Protein AF-A0A7C2WHJ1-F1 (afdb_monomer_lite)

Foldseek 3Di:
DDDPLRVLLVLADADPVQKAKEWEAALPPRDTDDIAIAHSVQVVVCVVVQWRWGQDPVVRDIDTPCPPPQFIKGFPDWAADDNRRYIYRHIHTDGDD

Secondary structure (DSSP, 8-state):
---HHHHHHTT----TTS-EEEEEEETTT--EEEEEEE-HHHHHHHHHHSB-EEEETTTTEEEETTTTTS--EEEEEEEE-SSSS-EEEEEEE-S--

Sequence (97 aa):
MASRFDDLVARIRFDEQGLAPAIVQDAATGQVRMLGYVNAEAIRRTLETGWVHFWSRSRGRLWMKGETSGNVIRVEEILVDCDGDSIIYLARPSGPA

Organism: NCBI:txid1969470

Structure (mmCIF, N/CA/C/O backbone):
data_AF-A0A7C2WHJ1-F1
#
_entry.id   AF-A0A7C2WHJ1-F1
#
loop_
_atom_site.group_PDB
_atom_site.id
_atom_site.type_symbol
_atom_site.label_atom_id
_atom_site.label_alt_id
_atom_site.label_comp_id
_atom_site.label_asym_id
_atom_site.label_entity_id
_atom_site.label_seq_id
_atom_site.pdbx_PDB_ins_code
_atom_site.Cartn_x
_atom_site.Cartn_y
_atom_site.Cartn_z
_atom_site.occupancy
_atom_site.B_iso_or_equiv
_atom_site.auth_seq_id
_atom_site.auth_comp_id
_atom_site.auth_asym_id
_atom_site.auth_atom_id
_atom_site.pdbx_PDB_model_num
ATOM 1 N N . MET A 1 1 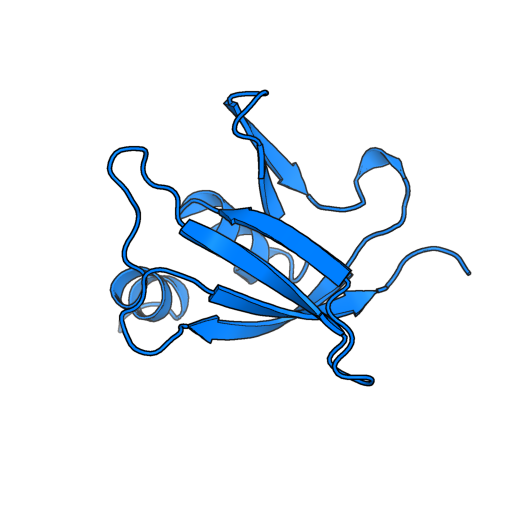? 11.153 -21.620 -8.023 1.00 46.28 1 MET A N 1
ATOM 2 C CA . MET A 1 1 ? 9.860 -21.349 -7.365 1.00 46.28 1 MET A CA 1
ATOM 3 C C . MET A 1 1 ? 9.806 -19.843 -7.194 1.00 46.28 1 MET A C 1
ATOM 5 O O . MET A 1 1 ? 10.698 -19.325 -6.536 1.00 46.28 1 MET A O 1
ATOM 9 N N . ALA A 1 2 ? 8.919 -19.146 -7.907 1.00 58.19 2 ALA A N 1
ATOM 10 C CA . ALA A 1 2 ? 8.821 -17.689 -7.806 1.00 58.19 2 ALA A CA 1
ATOM 11 C C . ALA A 1 2 ? 8.392 -17.304 -6.382 1.00 58.19 2 ALA A C 1
ATOM 13 O O . ALA A 1 2 ? 7.650 -18.051 -5.736 1.00 58.19 2 ALA A O 1
ATOM 14 N N . SER A 1 3 ? 8.926 -16.206 -5.847 1.00 84.88 3 SER A N 1
ATOM 15 C CA . SER A 1 3 ? 8.504 -15.722 -4.534 1.00 84.88 3 SER A CA 1
ATOM 16 C C . SER A 1 3 ? 7.119 -15.071 -4.648 1.00 84.88 3 SER A C 1
ATOM 18 O O . SER A 1 3 ? 6.778 -14.519 -5.690 1.00 84.88 3 SER A O 1
ATOM 20 N N . ARG A 1 4 ? 6.323 -15.066 -3.564 1.00 85.56 4 ARG A N 1
ATOM 21 C CA . ARG A 1 4 ? 5.015 -14.365 -3.508 1.00 85.56 4 ARG A CA 1
ATOM 22 C C . ARG A 1 4 ? 5.106 -12.900 -3.970 1.00 85.56 4 ARG A C 1
ATOM 24 O O . ARG A 1 4 ? 4.119 -12.338 -4.431 1.00 85.56 4 ARG A O 1
ATOM 31 N N . PHE A 1 5 ? 6.275 -12.284 -3.806 1.00 92.12 5 PHE A N 1
ATOM 32 C CA . PHE A 1 5 ? 6.563 -10.941 -4.288 1.00 92.12 5 PHE A CA 1
ATOM 33 C C . PHE A 1 5 ? 6.629 -10.878 -5.820 1.00 92.12 5 PHE A C 1
ATOM 35 O O . PHE A 1 5 ? 5.947 -10.038 -6.402 1.00 92.12 5 PHE A O 1
ATOM 42 N N . ASP A 1 6 ? 7.382 -11.777 -6.461 1.00 93.75 6 ASP A N 1
ATOM 43 C CA . ASP A 1 6 ? 7.562 -11.790 -7.920 1.00 93.75 6 ASP A CA 1
ATOM 44 C C . ASP A 1 6 ? 6.220 -11.978 -8.642 1.00 93.75 6 ASP A C 1
ATOM 46 O O . ASP A 1 6 ? 5.901 -11.226 -9.563 1.00 93.75 6 ASP A O 1
ATOM 50 N N . ASP A 1 7 ? 5.395 -12.917 -8.165 1.00 93.56 7 ASP A N 1
ATOM 51 C CA . ASP A 1 7 ? 4.075 -13.199 -8.745 1.00 93.56 7 ASP A CA 1
ATOM 52 C C . ASP A 1 7 ? 3.110 -12.011 -8.608 1.00 93.56 7 ASP A C 1
ATOM 54 O O . ASP A 1 7 ? 2.309 -11.742 -9.504 1.00 93.56 7 ASP A O 1
ATOM 58 N N . LEU A 1 8 ? 3.167 -11.288 -7.483 1.00 95.25 8 LEU A N 1
ATOM 59 C CA . LEU A 1 8 ? 2.327 -10.113 -7.255 1.00 95.25 8 LEU A CA 1
ATOM 60 C C . LEU A 1 8 ? 2.772 -8.938 -8.128 1.00 95.25 8 LEU A C 1
ATOM 62 O O . LEU A 1 8 ? 1.944 -8.322 -8.793 1.00 95.25 8 LEU A O 1
ATOM 66 N N . VAL A 1 9 ? 4.069 -8.630 -8.138 1.00 96.19 9 VAL A N 1
ATOM 67 C CA . VAL A 1 9 ? 4.615 -7.500 -8.900 1.00 96.19 9 VAL A CA 1
ATOM 68 C C . VAL A 1 9 ? 4.450 -7.716 -10.401 1.00 96.19 9 VAL A C 1
ATOM 70 O O . VAL A 1 9 ? 4.134 -6.762 -11.103 1.00 96.19 9 VAL A O 1
ATOM 73 N N . ALA A 1 10 ? 4.559 -8.954 -10.893 1.00 96.75 10 ALA A N 1
ATOM 74 C CA . ALA A 1 10 ? 4.310 -9.281 -12.298 1.00 96.75 10 ALA A CA 1
ATOM 75 C C . ALA A 1 10 ? 2.870 -8.982 -12.760 1.00 96.75 10 ALA A C 1
ATOM 77 O O . ALA A 1 10 ? 2.627 -8.829 -13.957 1.00 96.75 10 ALA A O 1
ATOM 78 N N . ARG A 1 11 ? 1.911 -8.899 -11.829 1.00 97.75 11 ARG A N 1
ATOM 79 C CA . ARG A 1 11 ? 0.510 -8.565 -12.119 1.00 97.75 11 ARG A CA 1
ATOM 80 C C . ARG A 1 11 ? 0.227 -7.064 -12.088 1.00 97.75 11 ARG A C 1
ATOM 82 O O . ARG A 1 11 ? -0.856 -6.671 -12.505 1.00 97.75 11 ARG A O 1
ATOM 89 N N . ILE A 1 12 ? 1.159 -6.247 -11.598 1.00 98.12 12 ILE A N 1
ATOM 90 C CA . ILE A 1 12 ? 0.968 -4.807 -11.413 1.00 98.12 12 ILE A CA 1
ATOM 91 C C . ILE A 1 12 ? 1.649 -4.052 -12.554 1.00 98.12 12 ILE A C 1
ATOM 93 O O . ILE A 1 12 ? 2.846 -4.199 -12.806 1.00 98.12 12 ILE A O 1
ATOM 97 N N . ARG A 1 13 ? 0.878 -3.211 -13.235 1.00 98.31 13 ARG A N 1
ATOM 98 C CA . ARG A 1 13 ? 1.334 -2.289 -14.268 1.00 98.31 13 ARG A CA 1
ATOM 99 C C . ARG A 1 13 ? 1.677 -0.956 -13.626 1.00 98.31 13 ARG A C 1
ATOM 101 O O . ARG A 1 13 ? 0.809 -0.148 -13.324 1.00 98.31 13 ARG A O 1
ATOM 108 N N . PHE A 1 14 ? 2.966 -0.739 -13.422 1.00 98.19 14 PHE A N 1
ATOM 109 C CA . PHE A 1 14 ? 3.470 0.558 -12.999 1.00 98.19 14 PHE A CA 1
ATOM 110 C C . PHE A 1 14 ? 3.500 1.536 -14.179 1.00 98.19 14 PHE A C 1
ATOM 112 O O . PHE A 1 14 ? 3.765 1.138 -15.315 1.00 98.19 14 PHE A O 1
ATOM 119 N N . ASP A 1 15 ? 3.254 2.811 -13.896 1.00 98.00 15 ASP A N 1
ATOM 120 C CA . ASP A 1 15 ? 3.382 3.907 -14.852 1.00 98.00 15 ASP A CA 1
ATOM 121 C C . ASP A 1 15 ? 4.851 4.169 -15.249 1.00 98.00 15 ASP A C 1
ATOM 123 O O . ASP A 1 15 ? 5.786 3.506 -14.792 1.00 98.00 15 ASP A O 1
ATOM 127 N N . GLU A 1 16 ? 5.077 5.181 -16.088 1.00 97.56 16 GLU A N 1
ATOM 128 C CA . GLU A 1 16 ? 6.415 5.583 -16.552 1.00 97.56 16 GLU A CA 1
ATOM 129 C C . GLU A 1 16 ? 7.373 5.991 -15.416 1.00 97.56 16 GLU A C 1
ATOM 131 O O . GLU A 1 16 ? 8.591 5.995 -15.596 1.00 97.56 16 GLU A O 1
ATOM 136 N N . GLN A 1 17 ? 6.842 6.325 -14.237 1.00 96.44 17 GLN A N 1
ATOM 137 C CA . GLN A 1 17 ? 7.610 6.671 -13.039 1.00 96.44 17 GLN A CA 1
ATOM 138 C C . GLN A 1 17 ? 7.826 5.460 -12.118 1.00 96.44 17 GLN A C 1
ATOM 140 O O . GLN A 1 17 ? 8.411 5.600 -11.040 1.00 96.44 17 GLN A O 1
ATOM 145 N N . GLY A 1 18 ? 7.369 4.271 -12.518 1.00 97.69 18 GLY A N 1
ATOM 146 C CA . GLY A 1 18 ? 7.440 3.059 -11.712 1.00 97.69 18 GLY A CA 1
ATOM 147 C C . GLY A 1 18 ? 6.430 3.044 -10.562 1.00 97.69 18 GLY A C 1
ATOM 148 O O . GLY A 1 18 ? 6.705 2.425 -9.529 1.00 97.69 18 GLY A O 1
ATOM 149 N N . LEU A 1 19 ? 5.292 3.734 -10.707 1.00 98.44 19 LEU A N 1
ATOM 150 C CA . LEU A 1 19 ? 4.269 3.884 -9.673 1.00 98.44 19 LEU A CA 1
ATOM 151 C C . LEU A 1 19 ? 2.911 3.314 -10.086 1.00 98.44 19 LEU A C 1
ATOM 153 O O . LEU A 1 19 ? 2.514 3.400 -11.239 1.00 98.44 19 LEU A O 1
ATOM 157 N N . ALA A 1 20 ? 2.173 2.789 -9.111 1.00 98.56 20 ALA A N 1
ATOM 158 C CA . ALA A 1 20 ? 0.764 2.435 -9.248 1.00 98.56 20 ALA A CA 1
ATOM 159 C C . ALA A 1 20 ? -0.049 3.056 -8.093 1.00 98.56 20 ALA A C 1
ATOM 161 O O . ALA A 1 20 ? 0.459 3.134 -6.962 1.00 98.56 20 ALA A O 1
ATOM 162 N N . PRO A 1 21 ? -1.284 3.536 -8.324 1.00 98.62 21 PRO A N 1
ATOM 163 C CA . PRO A 1 21 ? -2.212 3.889 -7.257 1.00 98.62 21 PRO A CA 1
ATOM 164 C C . PRO A 1 21 ? -2.508 2.694 -6.339 1.00 98.62 21 PRO A C 1
ATOM 166 O O . PRO A 1 21 ? -2.726 1.568 -6.779 1.00 98.62 21 PRO A O 1
ATOM 169 N N . ALA A 1 22 ? -2.544 2.964 -5.036 1.00 98.62 22 ALA A N 1
ATOM 170 C CA . ALA A 1 22 ? -2.877 1.992 -4.005 1.00 98.62 22 ALA A CA 1
ATOM 171 C C . ALA A 1 22 ? -3.951 2.555 -3.075 1.00 98.62 22 ALA A C 1
ATOM 173 O O . ALA A 1 22 ? -3.739 3.563 -2.389 1.00 98.62 22 ALA A O 1
ATOM 174 N N . ILE A 1 23 ? -5.099 1.890 -3.032 1.00 98.62 23 ILE A N 1
ATOM 175 C CA . ILE A 1 23 ? -6.220 2.234 -2.160 1.00 98.62 23 ILE A CA 1
ATOM 176 C C . ILE A 1 23 ? -6.096 1.426 -0.873 1.00 98.62 23 ILE A C 1
ATOM 178 O O . ILE A 1 23 ? -5.908 0.217 -0.911 1.00 98.62 23 ILE A O 1
ATOM 182 N N . VAL A 1 24 ? -6.230 2.071 0.281 1.00 98.25 24 VAL A N 1
ATOM 183 C CA . VAL A 1 24 ? -6.399 1.365 1.556 1.00 98.25 24 VAL A CA 1
ATOM 184 C C . VAL A 1 24 ? -7.881 1.276 1.853 1.00 98.25 24 VAL A C 1
ATOM 186 O O . VAL A 1 24 ? -8.547 2.304 2.013 1.00 98.25 24 VAL A O 1
ATOM 189 N N . GLN A 1 25 ? -8.376 0.054 1.973 1.00 98.38 25 GLN A N 1
ATOM 190 C CA . GLN A 1 25 ? -9.746 -0.239 2.352 1.00 98.38 25 GLN A CA 1
ATOM 191 C C . GLN A 1 25 ? -9.754 -1.016 3.666 1.00 98.38 25 GLN A C 1
ATOM 193 O O . GLN A 1 25 ? -8.971 -1.942 3.870 1.00 98.38 25 GLN A O 1
ATOM 198 N N . ASP A 1 26 ? -10.634 -0.610 4.575 1.00 96.81 26 ASP A N 1
ATOM 199 C CA . ASP A 1 26 ? -10.840 -1.311 5.832 1.00 96.81 26 ASP A CA 1
ATOM 200 C C . ASP A 1 26 ? -11.442 -2.696 5.573 1.00 96.81 26 ASP A C 1
ATOM 202 O O . ASP A 1 26 ? -12.542 -2.804 5.029 1.00 96.81 26 ASP A O 1
ATOM 206 N N . ALA A 1 27 ? -10.729 -3.747 5.973 1.00 96.81 27 ALA A N 1
ATOM 207 C CA . ALA A 1 27 ? -11.141 -5.125 5.725 1.00 96.81 27 ALA A CA 1
ATOM 208 C C . ALA A 1 27 ? -12.426 -5.526 6.476 1.00 96.81 27 ALA A C 1
ATOM 210 O O . ALA A 1 27 ? -13.097 -6.473 6.077 1.00 96.81 27 ALA A O 1
ATOM 211 N N . ALA A 1 28 ? -12.784 -4.830 7.562 1.00 95.38 28 ALA A N 1
ATOM 212 C CA . ALA A 1 28 ? -13.983 -5.131 8.3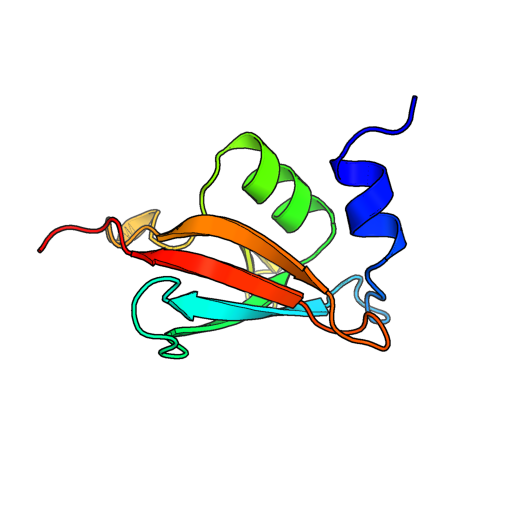42 1.00 95.38 28 ALA A CA 1
ATOM 213 C C . ALA A 1 28 ? -15.213 -4.365 7.848 1.00 95.38 28 ALA A C 1
ATOM 215 O O . ALA A 1 28 ? -16.316 -4.906 7.849 1.00 95.38 28 ALA A O 1
ATOM 216 N N . THR A 1 29 ? -15.038 -3.095 7.477 1.00 96.56 29 THR A N 1
ATOM 217 C CA . THR A 1 29 ? -16.167 -2.201 7.167 1.00 96.56 29 THR A CA 1
ATOM 218 C C . THR A 1 29 ? -16.340 -1.922 5.680 1.00 96.56 29 THR A C 1
ATOM 220 O O . THR A 1 29 ? -17.361 -1.367 5.280 1.00 96.56 29 THR A O 1
ATOM 223 N N . GLY A 1 30 ? -15.341 -2.243 4.854 1.00 95.75 30 GLY A N 1
ATOM 224 C CA . GLY A 1 30 ? -15.295 -1.851 3.447 1.00 95.75 30 GLY A CA 1
ATOM 225 C C . GLY A 1 30 ? -15.043 -0.355 3.234 1.00 95.75 30 GLY A C 1
ATOM 226 O O . GLY A 1 30 ? -15.029 0.104 2.090 1.00 95.75 30 GLY A O 1
ATOM 227 N N . GLN A 1 31 ? -14.826 0.428 4.298 1.00 96.75 31 GLN A N 1
ATOM 228 C CA . GLN A 1 31 ? -14.589 1.863 4.187 1.00 96.75 31 GLN A CA 1
ATOM 229 C C . GLN A 1 31 ? -13.253 2.144 3.493 1.00 96.75 31 GLN A C 1
ATOM 231 O O . GLN A 1 31 ? -12.196 1.710 3.953 1.00 96.75 31 GLN A O 1
ATOM 236 N N . VAL A 1 32 ? -13.280 2.949 2.430 1.00 97.19 32 VAL A N 1
ATOM 237 C CA . VAL A 1 32 ? -12.062 3.494 1.819 1.00 97.19 32 VAL A CA 1
ATOM 238 C C . VAL A 1 32 ? -11.435 4.500 2.782 1.00 97.19 32 VAL A C 1
ATOM 240 O O . VAL A 1 32 ? -12.061 5.488 3.166 1.00 97.19 32 VAL A O 1
ATOM 243 N N . ARG A 1 33 ? -10.198 4.235 3.204 1.00 94.12 33 ARG A N 1
ATOM 244 C CA . ARG A 1 33 ? -9.468 5.050 4.185 1.00 94.12 33 ARG A CA 1
ATOM 245 C C . ARG A 1 33 ? -8.630 6.127 3.518 1.00 94.12 33 ARG A C 1
ATOM 247 O O . ARG A 1 33 ? -8.616 7.262 3.981 1.00 94.12 33 ARG A O 1
ATOM 254 N N . MET A 1 34 ? -7.894 5.764 2.471 1.00 95.38 34 MET A N 1
ATOM 255 C CA . MET A 1 34 ? -7.030 6.686 1.738 1.00 95.38 34 MET A CA 1
ATOM 256 C C . MET A 1 34 ? -6.581 6.095 0.404 1.00 95.38 34 MET A C 1
ATOM 258 O O . MET A 1 34 ? -6.647 4.886 0.198 1.00 95.38 34 MET A O 1
ATOM 262 N N . LEU A 1 35 ? -6.046 6.962 -0.452 1.00 97.94 35 LEU A N 1
ATOM 263 C CA . LEU A 1 35 ? -5.295 6.600 -1.646 1.00 97.94 35 LEU A CA 1
ATOM 264 C C . LEU A 1 35 ? -3.852 7.093 -1.500 1.00 97.94 35 LEU A C 1
ATOM 266 O O . LEU A 1 35 ? -3.604 8.212 -1.041 1.00 97.94 35 LEU A O 1
ATOM 270 N N . GLY A 1 36 ? -2.905 6.254 -1.895 1.00 97.44 36 GLY A N 1
ATOM 271 C CA . GLY A 1 36 ? -1.495 6.588 -2.040 1.00 97.44 36 GLY A CA 1
ATOM 272 C C . GLY A 1 36 ? -0.933 6.006 -3.333 1.00 97.44 36 GLY A C 1
ATOM 273 O O . GLY A 1 36 ? -1.679 5.537 -4.185 1.00 97.44 36 GLY A O 1
ATOM 274 N N . TYR A 1 37 ? 0.387 6.048 -3.473 1.00 98.56 37 TYR A N 1
ATOM 275 C CA . TYR A 1 37 ? 1.099 5.451 -4.603 1.00 98.56 37 TYR A CA 1
ATOM 276 C C . TYR A 1 37 ? 2.114 4.452 -4.074 1.00 98.56 37 TYR A C 1
ATOM 278 O O . TYR A 1 37 ? 2.648 4.636 -2.977 1.00 98.56 37 TYR A O 1
ATOM 286 N N . VAL A 1 38 ? 2.387 3.407 -4.840 1.00 98.62 38 VAL A N 1
ATOM 287 C CA . VAL A 1 38 ? 3.369 2.373 -4.510 1.00 98.62 38 VAL A CA 1
ATOM 288 C C . VAL A 1 38 ? 4.296 2.151 -5.692 1.00 98.62 38 VAL A C 1
ATOM 290 O O . VAL A 1 38 ? 3.875 2.236 -6.838 1.00 98.62 38 VAL A O 1
ATOM 293 N N . ASN A 1 39 ? 5.554 1.846 -5.401 1.00 98.44 39 ASN A N 1
ATOM 294 C CA . ASN A 1 39 ? 6.457 1.188 -6.337 1.00 98.44 39 ASN A CA 1
ATOM 295 C C . ASN A 1 39 ? 6.678 -0.265 -5.885 1.00 98.44 39 ASN A C 1
ATOM 297 O O . ASN A 1 39 ? 6.219 -0.670 -4.811 1.00 98.44 39 ASN A O 1
ATOM 301 N N . ALA A 1 40 ? 7.425 -1.038 -6.674 1.00 97.88 40 ALA A N 1
ATOM 302 C CA . ALA A 1 40 ? 7.778 -2.417 -6.329 1.00 97.88 40 ALA A CA 1
ATOM 303 C C . ALA A 1 40 ? 8.427 -2.531 -4.933 1.00 97.88 40 ALA A C 1
ATOM 305 O O . ALA A 1 40 ? 8.100 -3.428 -4.161 1.00 97.88 40 ALA A O 1
ATOM 306 N N . GLU A 1 41 ? 9.280 -1.574 -4.562 1.00 97.88 41 GLU A N 1
ATOM 307 C CA . GLU A 1 41 ? 9.927 -1.534 -3.247 1.00 97.88 41 GLU A CA 1
ATOM 308 C C . GLU A 1 41 ? 8.922 -1.347 -2.095 1.00 97.88 41 GLU A C 1
ATOM 310 O O . GLU A 1 41 ? 9.007 -2.029 -1.074 1.00 97.88 41 GLU A O 1
ATOM 315 N N . ALA A 1 42 ? 7.918 -0.482 -2.256 1.00 98.31 42 ALA A N 1
ATOM 316 C CA . ALA A 1 42 ? 6.855 -0.314 -1.268 1.00 98.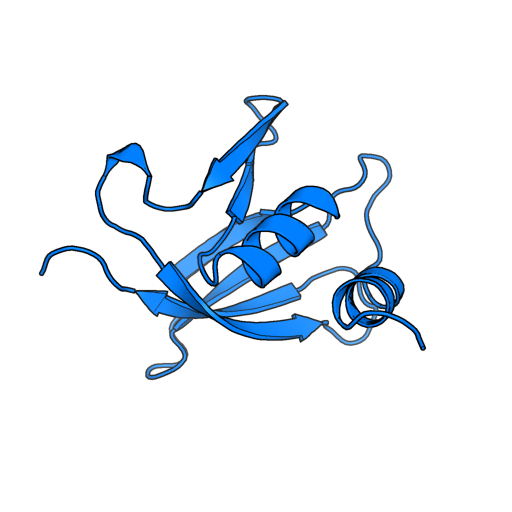31 42 ALA A CA 1
ATOM 317 C C . ALA A 1 42 ? 6.027 -1.593 -1.083 1.00 98.31 42 ALA A C 1
ATOM 319 O O . ALA A 1 42 ? 5.682 -1.946 0.048 1.00 98.31 42 ALA A O 1
ATOM 320 N N . ILE A 1 43 ? 5.759 -2.329 -2.163 1.00 98.12 43 ILE A N 1
ATOM 321 C CA . ILE A 1 43 ? 5.064 -3.621 -2.097 1.00 98.12 43 ILE A CA 1
ATOM 322 C C . ILE A 1 43 ? 5.927 -4.653 -1.367 1.00 98.12 43 ILE A C 1
ATOM 324 O O . ILE A 1 43 ? 5.437 -5.316 -0.452 1.00 98.12 43 ILE A O 1
ATOM 328 N N . ARG A 1 44 ? 7.224 -4.737 -1.691 1.00 97.75 44 ARG A N 1
ATOM 329 C CA . ARG A 1 44 ? 8.179 -5.627 -1.011 1.00 97.75 44 ARG A CA 1
ATOM 330 C C . ARG A 1 44 ? 8.179 -5.390 0.496 1.00 97.75 44 ARG A C 1
ATOM 332 O O . ARG A 1 44 ? 7.970 -6.314 1.277 1.00 97.75 44 ARG A O 1
ATOM 339 N N . ARG A 1 45 ? 8.333 -4.132 0.909 1.00 98.00 45 ARG A N 1
ATOM 340 C CA . ARG A 1 45 ? 8.356 -3.726 2.322 1.00 98.00 45 ARG A CA 1
ATOM 341 C C . ARG A 1 45 ? 7.023 -3.982 3.018 1.00 98.00 45 ARG A C 1
ATOM 343 O O . ARG A 1 45 ? 7.008 -4.367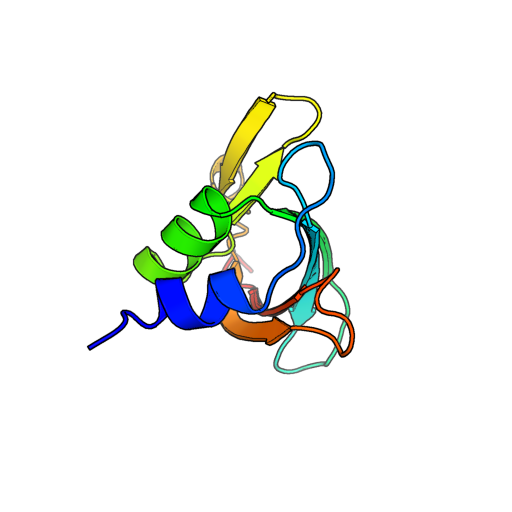 4.188 1.00 98.00 45 ARG A O 1
ATOM 350 N N . THR A 1 46 ? 5.913 -3.832 2.301 1.00 97.88 46 THR A N 1
ATOM 351 C CA . THR A 1 46 ? 4.585 -4.175 2.818 1.00 97.88 46 THR A CA 1
ATOM 352 C C . THR A 1 46 ? 4.462 -5.672 3.083 1.00 97.88 46 THR A C 1
ATOM 354 O O . THR A 1 46 ? 4.028 -6.054 4.168 1.00 97.88 46 THR A O 1
ATOM 357 N N . LEU A 1 47 ? 4.904 -6.524 2.154 1.00 97.00 47 LEU A N 1
ATOM 358 C CA . LEU A 1 47 ? 4.904 -7.979 2.340 1.00 97.00 47 LEU A CA 1
ATOM 359 C C . LEU A 1 47 ? 5.837 -8.424 3.477 1.00 97.00 47 LEU A C 1
ATOM 361 O O . LEU A 1 47 ? 5.477 -9.316 4.240 1.00 97.00 47 LEU A O 1
ATOM 365 N N . GLU A 1 48 ? 7.007 -7.797 3.613 1.00 96.56 48 GLU A N 1
ATOM 366 C CA . GLU A 1 48 ? 7.996 -8.132 4.648 1.00 96.56 48 GLU A CA 1
ATOM 367 C C . GLU A 1 48 ? 7.537 -7.760 6.059 1.00 96.56 48 GLU A C 1
ATOM 369 O O . GLU A 1 48 ? 7.719 -8.520 7.007 1.00 96.56 48 GLU A O 1
ATOM 374 N N . THR A 1 49 ? 6.963 -6.569 6.214 1.00 96.81 49 THR A N 1
ATOM 375 C CA . THR A 1 49 ? 6.616 -6.021 7.534 1.00 96.81 49 THR A CA 1
ATOM 376 C C . THR A 1 49 ? 5.166 -6.303 7.937 1.00 96.81 49 THR A C 1
ATOM 378 O O . THR A 1 49 ? 4.822 -6.288 9.123 1.00 96.81 49 THR A O 1
ATOM 381 N N . GLY A 1 50 ? 4.294 -6.543 6.957 1.00 96.75 50 GLY A N 1
ATOM 382 C CA . GLY A 1 50 ? 2.842 -6.610 7.119 1.00 96.75 50 GLY A CA 1
ATOM 383 C C . GLY A 1 50 ? 2.180 -5.256 7.408 1.00 96.75 50 GLY A C 1
ATOM 384 O O . GLY A 1 50 ? 1.016 -5.223 7.806 1.00 96.75 50 GLY A O 1
ATOM 385 N N . TRP A 1 51 ? 2.898 -4.142 7.244 1.00 97.56 51 TRP A N 1
ATOM 386 C CA . TRP A 1 51 ? 2.375 -2.783 7.405 1.00 97.56 51 TRP A CA 1
ATOM 387 C C . TRP A 1 51 ? 2.297 -2.075 6.058 1.00 97.56 51 TRP A C 1
ATOM 389 O O . TRP A 1 51 ? 3.180 -2.247 5.222 1.00 97.56 51 TRP A O 1
ATOM 399 N N . VAL A 1 52 ? 1.282 -1.235 5.856 1.00 97.88 52 VAL A N 1
ATOM 400 C CA . VAL A 1 52 ? 1.140 -0.459 4.615 1.00 97.88 52 VAL A CA 1
ATOM 401 C C . VAL A 1 52 ? 2.352 0.455 4.411 1.00 97.88 52 VAL A C 1
ATOM 403 O O . VAL A 1 52 ? 2.598 1.370 5.206 1.00 97.88 52 VAL A O 1
ATOM 406 N N . HIS A 1 53 ? 3.068 0.246 3.308 1.00 98.44 53 HIS A N 1
ATOM 407 C CA . HIS A 1 53 ? 4.086 1.163 2.807 1.00 98.44 53 HIS A CA 1
ATOM 408 C C . HIS A 1 53 ? 3.626 1.824 1.506 1.00 98.44 53 HIS A C 1
ATOM 410 O O . HIS A 1 53 ? 2.994 1.202 0.651 1.00 98.44 53 HIS A O 1
ATOM 416 N N . PHE A 1 54 ? 3.999 3.090 1.352 1.00 98.31 54 PHE A N 1
ATOM 417 C CA . PHE A 1 54 ? 3.765 3.900 0.164 1.00 98.31 54 PHE A CA 1
ATOM 418 C C . PHE A 1 54 ? 5.070 4.491 -0.361 1.00 98.31 54 PHE A C 1
ATOM 420 O O . PHE A 1 54 ? 6.047 4.657 0.370 1.00 98.31 54 PHE A O 1
ATOM 427 N N . TRP A 1 55 ? 5.043 4.903 -1.620 1.00 98.31 55 TRP A N 1
ATOM 428 C CA . TRP A 1 55 ? 5.995 5.828 -2.205 1.00 98.31 55 TRP A CA 1
ATOM 429 C C . TRP A 1 55 ? 5.426 7.251 -2.184 1.00 98.31 55 TRP A C 1
ATOM 431 O O . TRP A 1 55 ? 4.369 7.541 -2.751 1.00 98.31 55 TRP A O 1
ATOM 441 N N . SER A 1 56 ? 6.124 8.175 -1.527 1.00 96.25 56 SER A N 1
ATOM 442 C CA . SER A 1 56 ? 5.746 9.586 -1.533 1.00 96.25 56 SER A CA 1
ATOM 443 C C . SER A 1 56 ? 6.264 10.260 -2.800 1.00 96.25 56 SER A C 1
ATOM 445 O O . SER A 1 56 ? 7.455 10.539 -2.905 1.00 96.25 56 SER A O 1
ATOM 447 N N . ARG A 1 57 ? 5.361 10.592 -3.731 1.00 95.19 57 ARG A N 1
ATOM 448 C CA . ARG A 1 57 ? 5.714 11.298 -4.979 1.00 95.19 57 ARG A CA 1
ATOM 449 C C . ARG A 1 57 ? 6.389 12.648 -4.737 1.00 95.19 57 ARG A C 1
ATOM 451 O O . ARG A 1 57 ? 7.337 12.990 -5.424 1.00 95.19 57 ARG A O 1
ATOM 458 N N . SER A 1 58 ? 5.935 13.395 -3.729 1.00 93.75 58 SER A N 1
ATOM 459 C CA . SER A 1 58 ? 6.491 14.714 -3.404 1.00 93.75 58 SER A CA 1
ATOM 460 C C . SER A 1 58 ? 7.833 14.654 -2.676 1.00 93.75 58 SER A C 1
ATOM 462 O O . SER A 1 58 ? 8.631 15.575 -2.802 1.00 93.75 58 SER A O 1
ATOM 464 N N . ARG A 1 59 ? 8.089 13.593 -1.898 1.00 94.31 59 ARG A N 1
ATOM 465 C CA . ARG A 1 59 ? 9.337 13.433 -1.131 1.00 94.31 59 ARG A CA 1
ATOM 466 C C . ARG A 1 59 ? 10.349 12.509 -1.809 1.00 94.31 59 ARG A C 1
ATOM 468 O O . ARG A 1 59 ? 11.447 12.367 -1.284 1.00 94.31 59 ARG A O 1
ATOM 475 N N . GLY A 1 60 ? 9.969 11.843 -2.901 1.00 96.00 60 GLY A N 1
ATOM 476 C CA . GLY A 1 60 ? 10.811 10.888 -3.623 1.00 96.00 60 GLY A CA 1
ATOM 477 C C . GLY A 1 60 ? 11.339 9.753 -2.743 1.00 96.00 60 GLY A C 1
ATOM 478 O O . GLY A 1 60 ? 12.490 9.356 -2.893 1.00 96.00 60 GLY A O 1
ATOM 479 N N . ARG A 1 61 ? 10.549 9.285 -1.766 1.00 96.88 61 ARG A N 1
ATOM 480 C CA . ARG A 1 61 ? 10.999 8.269 -0.803 1.00 96.88 61 ARG A CA 1
ATOM 481 C C . ARG A 1 61 ? 9.889 7.339 -0.336 1.00 96.88 61 ARG A C 1
ATOM 483 O O . ARG A 1 61 ? 8.712 7.714 -0.319 1.00 96.88 61 ARG A O 1
ATOM 490 N N . LEU A 1 62 ? 10.303 6.162 0.126 1.00 97.44 62 LEU A N 1
ATOM 491 C CA . LEU A 1 62 ? 9.463 5.206 0.837 1.00 97.44 62 LEU A CA 1
ATOM 492 C C . LEU A 1 62 ? 8.936 5.812 2.147 1.00 97.44 62 LEU A C 1
ATOM 494 O O . LEU A 1 62 ? 9.624 6.582 2.822 1.00 97.44 62 LEU A O 1
ATOM 498 N N . TRP A 1 63 ? 7.710 5.455 2.508 1.00 95.44 63 TRP A N 1
ATOM 499 C CA . TRP A 1 63 ? 7.059 5.892 3.733 1.00 95.44 63 TRP A CA 1
ATOM 500 C C . TRP A 1 63 ? 6.147 4.790 4.278 1.00 95.44 63 TRP A C 1
ATOM 502 O O . TRP A 1 63 ? 5.226 4.351 3.588 1.00 95.44 63 TRP A O 1
ATOM 512 N N . MET A 1 64 ? 6.368 4.369 5.525 1.00 96.69 64 MET A N 1
ATOM 513 C CA . MET A 1 64 ? 5.437 3.494 6.239 1.00 96.69 64 MET A CA 1
ATOM 514 C C . MET A 1 64 ? 4.288 4.329 6.813 1.00 96.69 64 MET A C 1
ATOM 516 O O . MET A 1 64 ? 4.497 5.270 7.591 1.00 96.69 64 MET A O 1
ATOM 520 N N . LYS A 1 65 ? 3.044 3.988 6.462 1.00 95.50 65 LYS A N 1
ATOM 521 C CA . LYS A 1 65 ? 1.881 4.710 6.984 1.00 95.50 65 LYS A CA 1
ATOM 522 C C . LYS A 1 65 ? 1.853 4.585 8.505 1.00 95.50 65 LYS A C 1
ATOM 524 O O . LYS A 1 65 ? 1.824 3.487 9.044 1.00 95.50 65 LYS A O 1
ATOM 529 N N . GLY A 1 66 ? 1.817 5.731 9.182 1.00 92.25 66 GLY A N 1
ATOM 530 C CA . GLY A 1 66 ? 1.742 5.781 10.641 1.00 92.25 66 GLY A CA 1
ATOM 531 C C . GLY A 1 66 ? 3.085 5.848 11.360 1.00 92.25 66 GLY A C 1
ATOM 532 O O . GLY A 1 66 ? 3.065 6.105 12.554 1.00 92.25 66 GLY A O 1
ATOM 533 N N . GLU A 1 67 ? 4.221 5.739 10.664 1.00 90.94 67 GLU A N 1
ATOM 534 C CA . GLU A 1 67 ? 5.565 5.707 11.274 1.00 90.94 67 GLU A CA 1
ATOM 535 C C . GLU A 1 67 ? 5.832 6.850 12.270 1.00 90.94 67 GLU A C 1
ATOM 537 O O . GLU A 1 67 ? 6.409 6.631 13.325 1.00 90.94 67 GLU A O 1
ATOM 542 N N . THR A 1 68 ? 5.354 8.064 11.980 1.00 89.00 68 THR A N 1
ATOM 543 C CA . THR A 1 68 ? 5.502 9.221 12.885 1.00 89.00 68 THR A CA 1
ATOM 544 C C . THR A 1 68 ? 4.342 9.385 13.872 1.00 89.00 68 THR A C 1
ATOM 546 O O . THR A 1 68 ? 4.523 9.943 14.944 1.00 89.00 68 THR A O 1
ATOM 549 N N . SER A 1 69 ? 3.133 8.953 13.502 1.00 91.06 69 SER A N 1
ATOM 550 C CA . SER A 1 69 ? 1.900 9.250 14.265 1.00 91.06 69 SER A CA 1
ATOM 551 C C . SER A 1 69 ? 1.428 8.101 15.152 1.00 91.06 69 SER A C 1
ATOM 553 O O . SER A 1 69 ? 0.460 8.266 15.881 1.00 91.06 69 SER A O 1
ATOM 555 N N . GLY A 1 70 ? 2.022 6.914 15.031 1.00 91.00 70 GLY A N 1
ATOM 556 C CA . GLY A 1 70 ? 1.505 5.680 15.624 1.00 91.00 70 GLY A CA 1
ATOM 557 C C . GLY A 1 70 ? 0.290 5.093 14.895 1.00 91.00 70 GLY A C 1
ATOM 558 O O . GLY A 1 70 ? -0.010 3.922 15.082 1.00 91.00 70 GLY A O 1
ATOM 559 N N . ASN A 1 71 ? -0.373 5.847 14.008 1.00 91.81 71 ASN A N 1
ATOM 560 C CA . ASN A 1 71 ? -1.550 5.410 13.243 1.00 91.81 71 ASN A CA 1
ATOM 561 C C . ASN A 1 71 ? -1.183 4.492 12.067 1.00 91.81 71 ASN A C 1
ATOM 563 O O . ASN A 1 71 ? -1.335 4.870 10.891 1.00 91.81 71 ASN A O 1
ATOM 567 N N . VAL A 1 72 ? -0.636 3.324 12.401 1.00 94.88 72 VAL A N 1
ATOM 568 C CA . VAL A 1 72 ? -0.209 2.279 11.466 1.00 94.88 72 VAL A CA 1
ATOM 569 C C . VAL A 1 72 ? -1.398 1.474 10.949 1.00 94.88 72 VAL A C 1
ATOM 571 O O . VAL A 1 72 ? -2.478 1.490 11.537 1.00 94.88 72 VAL A O 1
ATOM 574 N N . ILE A 1 73 ? -1.222 0.805 9.810 1.00 95.81 73 ILE A N 1
ATOM 575 C CA . ILE A 1 73 ? -2.284 0.028 9.159 1.00 95.81 73 ILE A CA 1
ATOM 576 C C . ILE A 1 73 ? -1.716 -1.332 8.745 1.00 95.81 73 ILE A C 1
ATOM 578 O O . ILE A 1 73 ? -0.776 -1.387 7.946 1.00 95.81 73 ILE A O 1
ATOM 582 N N . ARG A 1 74 ? -2.258 -2.412 9.317 1.00 96.88 74 ARG A N 1
ATOM 583 C CA . ARG A 1 74 ? -1.861 -3.807 9.079 1.00 96.88 74 ARG A CA 1
ATOM 584 C C . ARG A 1 74 ? -2.501 -4.303 7.789 1.00 96.88 74 ARG A C 1
ATOM 586 O O . ARG A 1 74 ? -3.723 -4.283 7.692 1.00 96.88 74 ARG A O 1
ATOM 593 N N . VAL A 1 75 ? -1.707 -4.759 6.825 1.00 97.62 75 VAL A N 1
ATOM 594 C CA . VAL A 1 75 ? -2.236 -5.349 5.584 1.00 97.62 75 VAL A CA 1
ATOM 595 C C . VAL A 1 75 ? -2.632 -6.799 5.834 1.00 97.62 75 VAL A C 1
ATOM 597 O O . VAL A 1 75 ? -1.841 -7.571 6.376 1.00 97.62 75 VAL A O 1
ATOM 600 N N . GLU A 1 76 ? -3.847 -7.156 5.430 1.00 97.50 76 GLU A N 1
ATOM 601 C CA . GLU A 1 76 ? -4.340 -8.537 5.422 1.00 97.50 76 GLU A CA 1
ATOM 602 C C . GLU A 1 76 ? -4.178 -9.145 4.026 1.00 97.50 76 GLU A C 1
ATOM 604 O O . GLU A 1 76 ? -3.682 -10.264 3.883 1.00 97.50 76 GLU A O 1
ATOM 609 N N . GLU A 1 77 ? -4.508 -8.372 2.988 1.00 97.62 77 GLU A N 1
ATOM 610 C CA . GLU A 1 77 ? -4.445 -8.811 1.597 1.00 97.62 77 GLU A CA 1
ATOM 611 C C . GLU A 1 77 ? -4.105 -7.654 0.645 1.00 97.62 77 GLU A C 1
ATOM 613 O O . GLU A 1 77 ? -4.380 -6.484 0.923 1.00 97.62 77 GLU A O 1
ATOM 618 N N . ILE A 1 78 ? -3.481 -7.998 -0.486 1.00 98.25 78 ILE A N 1
ATOM 619 C CA . ILE A 1 78 ? -3.227 -7.085 -1.602 1.00 98.25 78 ILE A CA 1
ATOM 620 C C . ILE A 1 78 ? -4.005 -7.611 -2.804 1.00 98.25 78 ILE A C 1
ATOM 622 O O . ILE A 1 78 ? -3.685 -8.681 -3.324 1.00 98.25 78 ILE A O 1
ATOM 626 N N . LEU A 1 79 ? -5.010 -6.858 -3.236 1.00 98.31 79 LEU A N 1
ATOM 627 C CA . LEU A 1 79 ? -5.768 -7.137 -4.448 1.00 98.31 79 LEU A CA 1
ATOM 628 C C . LEU A 1 79 ? -5.210 -6.298 -5.592 1.00 98.31 79 LEU A C 1
ATOM 630 O O . LEU A 1 79 ? -4.843 -5.144 -5.389 1.00 98.31 79 LEU A O 1
ATOM 634 N N . VAL A 1 80 ? -5.185 -6.875 -6.784 1.00 98.38 80 VAL A N 1
ATOM 635 C CA . VAL A 1 80 ? -4.848 -6.184 -8.031 1.00 98.38 80 VAL A CA 1
ATOM 636 C C . VAL A 1 80 ? -6.136 -6.074 -8.838 1.00 98.38 80 VAL A C 1
ATOM 638 O O . VAL A 1 80 ? -6.906 -7.042 -8.862 1.00 98.38 80 VAL A O 1
ATOM 641 N N . ASP A 1 81 ? -6.393 -4.919 -9.442 1.00 97.69 81 ASP A N 1
ATOM 642 C CA . ASP A 1 81 ? -7.554 -4.731 -10.312 1.00 97.69 81 ASP A CA 1
ATOM 643 C C . ASP A 1 81 ? -7.438 -5.513 -11.638 1.00 97.69 81 ASP A C 1
ATOM 645 O O . ASP A 1 81 ? -6.561 -6.362 -11.826 1.00 97.69 81 ASP A O 1
ATOM 649 N N . CYS A 1 82 ? -8.411 -5.332 -12.534 1.00 97.69 82 CYS A N 1
ATOM 650 C CA . CYS A 1 82 ? -8.576 -6.196 -13.702 1.00 97.69 82 CYS A CA 1
ATOM 651 C C . CYS A 1 82 ? -7.564 -5.937 -14.828 1.00 97.69 82 CYS A C 1
ATOM 653 O O . CYS A 1 82 ? -7.248 -6.869 -15.572 1.00 97.69 82 CYS A O 1
ATOM 655 N N . ASP A 1 83 ? -7.059 -4.716 -14.968 1.00 97.62 83 ASP A N 1
ATOM 656 C CA . ASP A 1 83 ? -6.021 -4.338 -15.930 1.00 97.62 83 ASP A CA 1
ATOM 657 C C . ASP A 1 83 ? -4.646 -4.126 -15.283 1.00 97.62 83 ASP A C 1
ATOM 659 O O . ASP A 1 83 ? -3.653 -3.989 -16.004 1.00 97.62 83 ASP A O 1
ATOM 663 N N . GLY A 1 84 ? -4.562 -4.227 -13.959 1.00 98.00 84 GLY A N 1
ATOM 664 C CA . GLY A 1 84 ? -3.336 -4.267 -13.180 1.00 98.00 84 GLY A CA 1
ATOM 665 C C . GLY A 1 84 ? -2.763 -2.898 -12.851 1.00 98.00 84 GLY A C 1
ATOM 666 O O . GLY A 1 84 ? -1.668 -2.848 -12.293 1.00 98.00 84 GLY A O 1
ATOM 667 N N . ASP A 1 85 ? -3.427 -1.803 -13.215 1.00 98.19 85 ASP A N 1
ATOM 668 C CA . ASP A 1 85 ? -2.887 -0.457 -13.023 1.00 98.19 85 ASP A CA 1
ATOM 669 C C . ASP A 1 85 ? -3.144 0.109 -11.619 1.00 98.19 85 ASP A C 1
ATOM 671 O O . ASP A 1 85 ? -2.542 1.117 -11.243 1.00 98.19 85 ASP A O 1
ATOM 675 N N . SER A 1 86 ? -3.932 -0.583 -10.789 1.00 98.44 86 SER A N 1
ATOM 676 C CA . SER A 1 86 ? -4.133 -0.221 -9.390 1.00 98.44 86 SER A CA 1
ATOM 677 C C . SER A 1 86 ? -4.211 -1.422 -8.446 1.00 98.44 86 SER A C 1
ATOM 679 O O . SER A 1 86 ? -4.455 -2.570 -8.830 1.00 98.44 86 SER A O 1
ATOM 681 N N . ILE A 1 87 ? -3.979 -1.152 -7.157 1.00 98.56 87 ILE A N 1
ATOM 682 C CA . ILE A 1 87 ? -4.111 -2.153 -6.095 1.00 98.56 87 ILE A CA 1
ATOM 683 C C . ILE A 1 87 ? -5.015 -1.686 -4.955 1.00 98.56 87 ILE A C 1
ATOM 685 O O . ILE A 1 87 ? -5.132 -0.491 -4.663 1.00 98.56 87 ILE A O 1
ATOM 689 N N . ILE A 1 88 ? -5.576 -2.653 -4.231 1.00 98.69 88 ILE A N 1
ATOM 690 C CA . ILE A 1 88 ? -6.238 -2.442 -2.943 1.00 98.69 88 ILE A CA 1
ATOM 691 C C . ILE A 1 88 ? -5.439 -3.153 -1.852 1.00 98.69 88 ILE A C 1
ATOM 693 O O . ILE A 1 88 ? -5.254 -4.367 -1.883 1.00 98.69 88 ILE A O 1
ATOM 697 N N . TYR A 1 89 ? -5.018 -2.398 -0.842 1.00 98.56 89 TYR A N 1
ATOM 698 C CA . TYR A 1 89 ? -4.666 -2.926 0.467 1.00 98.56 89 TYR A CA 1
ATOM 699 C C . TYR A 1 89 ? -5.943 -3.131 1.281 1.00 98.56 89 TYR A C 1
ATOM 701 O O . TYR A 1 89 ? -6.483 -2.169 1.837 1.00 98.56 89 TYR A O 1
ATOM 709 N N . LEU A 1 90 ? -6.402 -4.379 1.385 1.00 98.31 90 LEU A N 1
ATOM 710 C CA . LEU A 1 90 ? -7.373 -4.763 2.408 1.00 98.31 90 LEU A CA 1
ATOM 711 C C . LEU A 1 90 ? -6.633 -4.841 3.737 1.00 98.31 90 LEU A C 1
ATOM 713 O O . LEU A 1 90 ? -5.696 -5.627 3.902 1.00 98.31 90 LEU A O 1
ATOM 717 N N . ALA A 1 91 ? -6.994 -3.960 4.662 1.00 97.44 91 ALA A N 1
ATOM 718 C CA . ALA A 1 91 ? -6.155 -3.683 5.812 1.00 97.44 91 ALA A CA 1
ATOM 719 C C . ALA A 1 91 ? -6.970 -3.304 7.054 1.00 97.44 91 ALA A C 1
ATOM 721 O O . ALA A 1 91 ? -8.110 -2.851 6.958 1.00 97.44 91 ALA A O 1
ATOM 722 N N . ARG A 1 92 ? -6.368 -3.441 8.238 1.00 95.56 92 ARG A N 1
ATOM 723 C CA . ARG A 1 92 ? -6.935 -2.973 9.510 1.00 95.56 92 ARG A CA 1
ATOM 724 C C . ARG A 1 92 ? -6.101 -1.831 10.080 1.00 95.56 92 ARG A C 1
ATOM 726 O O . ARG A 1 92 ? -4.884 -1.979 10.212 1.00 95.56 92 ARG A O 1
ATOM 733 N N . PRO A 1 93 ? -6.709 -0.698 10.462 1.00 90.62 93 PRO A N 1
ATOM 734 C CA . PRO A 1 93 ? -6.030 0.289 11.291 1.00 90.62 93 PRO A CA 1
ATOM 735 C C . PRO A 1 93 ? -5.533 -0.363 12.592 1.00 90.62 93 PRO A C 1
ATOM 737 O O . PRO A 1 93 ? -6.243 -1.153 13.209 1.00 90.62 93 PRO A O 1
ATOM 740 N N . SER A 1 94 ? -4.306 -0.062 13.006 1.00 82.19 94 SER A N 1
ATOM 741 C CA . SER A 1 94 ? -3.709 -0.559 14.257 1.00 82.19 94 SER A CA 1
ATOM 742 C C . SER A 1 94 ? -2.978 0.557 15.012 1.00 82.19 94 SER A C 1
ATOM 744 O O . SER A 1 94 ? -1.911 0.343 15.577 1.00 82.19 94 SER A O 1
ATOM 7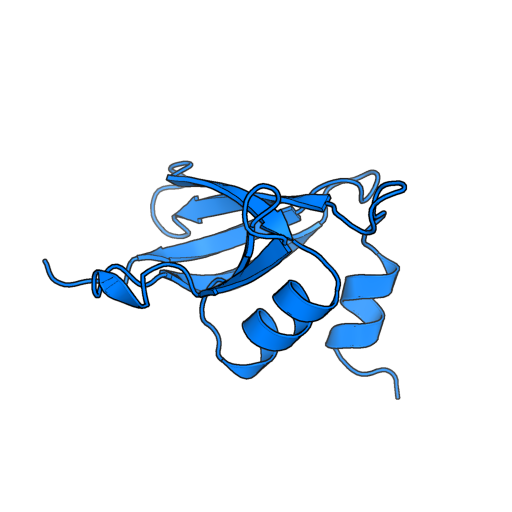46 N N . GLY A 1 95 ? -3.547 1.765 14.980 1.00 66.56 95 GLY A N 1
ATOM 747 C CA . GLY A 1 95 ? -3.084 2.914 15.758 1.00 66.56 95 GLY A CA 1
ATOM 748 C C . GLY A 1 95 ? -3.721 3.001 17.144 1.00 66.56 95 GLY A C 1
ATOM 749 O O . GLY A 1 95 ? -4.643 2.235 17.428 1.00 66.56 95 GLY A O 1
ATOM 750 N N . PRO A 1 96 ? -3.245 3.917 18.005 1.00 51.75 96 PRO A N 1
ATOM 751 C CA . PRO A 1 96 ? -3.897 4.186 19.282 1.00 51.75 96 PRO A CA 1
ATOM 752 C C . PRO A 1 96 ? -5.375 4.553 19.070 1.00 51.75 96 PRO A C 1
ATOM 754 O O . PRO A 1 96 ? -5.722 5.173 18.062 1.00 51.75 96 PRO A O 1
ATOM 757 N N . ALA A 1 97 ? -6.216 4.109 20.008 1.00 47.78 97 ALA A N 1
ATOM 758 C CA . ALA A 1 97 ? -7.635 4.452 20.071 1.00 47.78 97 ALA A CA 1
ATOM 759 C C . ALA A 1 97 ? -7.850 5.966 20.215 1.00 47.78 97 ALA A C 1
ATOM 761 O O . ALA A 1 97 ? -7.021 6.612 20.899 1.00 47.78 97 ALA A O 1
#

InterPro domains:
  IPR002496 Phosphoribosyl-AMP cyclohydrolase domain [PF01502] (34-96)
  IPR038019 Phosphoribosyl-AMP cyclohydrolase domain superfamily [G3DSA:3.10.20.810] (4-97)
  IPR038019 Phosphoribosyl-AMP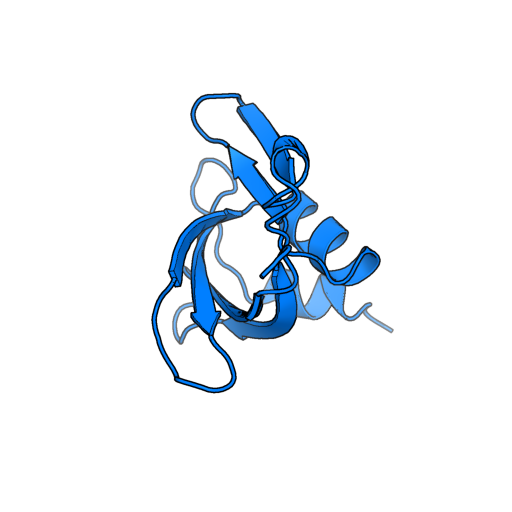 cyclohydrolase domain superfamily [SSF141734] (10-97)

pLDDT: mean 94.08, std 9.94, range [46.28, 98.69]

Radius of gyration: 12.76 Å; chains: 1; bounding box: 27×36×37 Å